Protein AF-A0A2V7SI45-F1 (afdb_monomer)

Mean predicted aligned error: 2.66 Å

pLDDT: mean 96.21, std 4.67, range [65.5, 98.38]

Structure (mmCIF, N/CA/C/O backbone):
data_AF-A0A2V7SI45-F1
#
_entry.id   AF-A0A2V7SI45-F1
#
loop_
_atom_site.group_PDB
_atom_site.id
_atom_site.type_symbol
_atom_site.label_atom_id
_atom_site.label_alt_id
_atom_site.label_comp_id
_atom_site.label_asym_id
_atom_site.label_entity_id
_atom_site.label_seq_id
_atom_site.pdbx_PDB_ins_code
_atom_site.Cartn_x
_atom_site.Cartn_y
_atom_site.Cartn_z
_atom_site.occupancy
_atom_site.B_iso_or_equiv
_atom_site.auth_seq_id
_atom_site.auth_comp_id
_atom_site.auth_asym_id
_atom_site.auth_atom_id
_atom_site.pdbx_PDB_model_num
ATOM 1 N N . ASP A 1 1 ? 8.358 8.147 7.051 1.00 87.19 1 ASP A N 1
ATOM 2 C CA . ASP A 1 1 ? 9.221 7.366 7.963 1.00 87.19 1 ASP A CA 1
ATOM 3 C C . ASP A 1 1 ? 8.531 6.053 8.322 1.00 87.19 1 ASP A C 1
ATOM 5 O O . ASP A 1 1 ? 7.404 6.090 8.804 1.00 87.19 1 ASP A O 1
ATOM 9 N N . TRP A 1 2 ? 9.179 4.907 8.082 1.00 92.81 2 TRP A N 1
ATOM 10 C CA . TRP A 1 2 ? 8.598 3.584 8.351 1.00 92.81 2 TRP A CA 1
ATOM 11 C C . TRP A 1 2 ? 8.268 3.364 9.837 1.00 92.81 2 TRP A C 1
ATOM 13 O O . TRP A 1 2 ? 7.379 2.580 10.153 1.00 92.81 2 TRP A O 1
ATOM 23 N N . ARG A 1 3 ? 8.929 4.078 10.760 1.00 95.62 3 ARG A N 1
ATOM 24 C CA . ARG A 1 3 ? 8.699 3.953 12.211 1.00 95.62 3 ARG A CA 1
ATOM 25 C C . ARG A 1 3 ? 7.278 4.352 12.628 1.00 95.62 3 ARG A C 1
ATOM 27 O O . ARG A 1 3 ? 6.767 3.842 13.618 1.00 95.62 3 ARG A O 1
ATOM 34 N N . GLN A 1 4 ? 6.619 5.212 11.849 1.00 97.19 4 GLN A N 1
ATOM 35 C CA . GLN A 1 4 ? 5.248 5.671 12.116 1.00 97.19 4 GLN A CA 1
ATOM 36 C C . GLN A 1 4 ? 4.178 4.653 11.704 1.00 97.19 4 GLN A C 1
ATOM 38 O O . GLN A 1 4 ? 3.032 4.741 12.135 1.00 97.19 4 GLN A O 1
ATOM 43 N N . VAL A 1 5 ? 4.541 3.670 10.881 1.00 97.75 5 VAL A N 1
ATOM 44 C CA . VAL A 1 5 ? 3.596 2.740 10.255 1.00 97.75 5 VAL A CA 1
ATOM 45 C C . VAL A 1 5 ? 2.891 1.869 11.300 1.00 97.75 5 VAL A C 1
ATOM 47 O O . VAL A 1 5 ? 1.667 1.747 11.277 1.00 97.75 5 VAL A O 1
ATOM 50 N N . ARG A 1 6 ? 3.638 1.337 12.276 1.00 96.56 6 ARG A N 1
ATOM 51 C CA . ARG A 1 6 ? 3.062 0.542 13.370 1.00 96.56 6 ARG A CA 1
ATOM 52 C C . ARG A 1 6 ? 2.101 1.366 14.230 1.00 96.56 6 ARG A C 1
ATOM 54 O O . ARG A 1 6 ? 1.013 0.900 14.549 1.00 96.56 6 ARG A O 1
ATOM 61 N N . ARG A 1 7 ? 2.468 2.612 14.550 1.00 97.62 7 ARG A N 1
ATOM 62 C CA . ARG A 1 7 ? 1.604 3.521 15.315 1.00 97.62 7 ARG A CA 1
ATOM 63 C C . ARG A 1 7 ? 0.320 3.856 14.553 1.00 97.62 7 ARG A C 1
ATOM 65 O O . ARG A 1 7 ? -0.751 3.872 15.146 1.00 97.62 7 ARG A O 1
ATOM 72 N N . ALA A 1 8 ? 0.411 4.089 13.245 1.00 98.00 8 ALA A N 1
ATOM 73 C CA . ALA A 1 8 ? -0.756 4.334 12.401 1.00 98.00 8 ALA A CA 1
ATOM 74 C C . ALA A 1 8 ? -1.718 3.131 12.398 1.00 98.00 8 ALA A C 1
ATOM 76 O O . ALA A 1 8 ? -2.925 3.313 12.549 1.00 98.00 8 ALA A O 1
ATOM 77 N N . ARG A 1 9 ? -1.178 1.906 12.333 1.00 96.94 9 ARG A N 1
ATOM 78 C CA . ARG A 1 9 ? -1.947 0.661 12.477 1.00 96.94 9 ARG A CA 1
ATOM 79 C C . ARG A 1 9 ? -2.623 0.556 13.846 1.00 96.94 9 ARG A C 1
ATOM 81 O O . ARG A 1 9 ? -3.799 0.219 13.913 1.00 96.94 9 ARG A O 1
ATOM 88 N N . GLU A 1 10 ? -1.919 0.860 14.936 1.00 97.25 10 GLU A N 1
ATOM 89 C CA . GLU A 1 10 ? -2.492 0.872 16.298 1.00 97.25 10 GLU A CA 1
ATOM 90 C C . GLU A 1 10 ? -3.642 1.882 16.453 1.00 97.25 10 GLU A C 1
ATOM 92 O O . GLU A 1 10 ? -4.557 1.652 17.236 1.00 97.25 10 GLU A O 1
ATOM 97 N N . LEU A 1 11 ? -3.619 2.974 15.683 1.00 98.06 11 LEU A N 1
ATOM 98 C CA . LEU A 1 11 ? -4.671 3.994 15.643 1.00 98.06 11 LEU A CA 1
ATOM 99 C C . LEU A 1 11 ? -5.800 3.682 14.641 1.00 98.06 11 LEU A C 1
ATOM 101 O O . LEU A 1 11 ? -6.699 4.501 14.468 1.00 98.06 11 LEU A O 1
ATOM 105 N N . GLY A 1 12 ? -5.7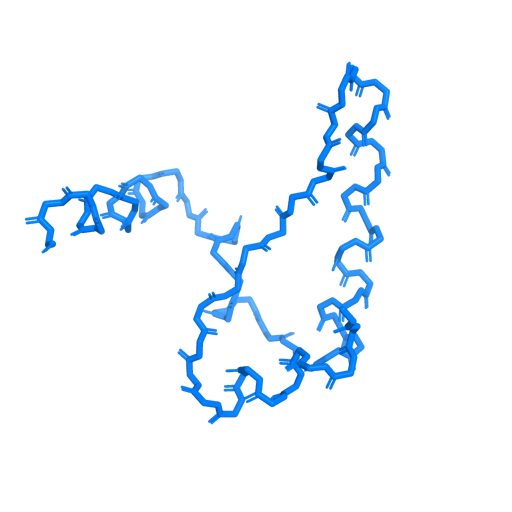62 2.532 13.960 1.00 96.62 12 GLY A N 1
ATOM 106 C CA . GLY A 1 12 ? -6.784 2.136 12.985 1.00 96.62 12 GLY A CA 1
ATOM 107 C C . GLY A 1 12 ? -6.742 2.917 11.666 1.00 96.62 12 GLY A C 1
ATOM 108 O O . GLY A 1 12 ? -7.731 2.950 10.932 1.00 96.62 12 GLY A O 1
ATOM 109 N N . VAL A 1 13 ? -5.617 3.560 11.343 1.00 96.88 13 VAL A N 1
ATOM 110 C CA . VAL A 1 13 ? -5.462 4.301 10.087 1.00 96.88 13 VAL A CA 1
ATOM 111 C C . VAL A 1 13 ? -5.355 3.319 8.922 1.00 96.88 13 VAL A C 1
ATOM 113 O O . VAL A 1 13 ? -4.506 2.432 8.916 1.00 96.88 13 VAL A O 1
ATOM 116 N N . THR A 1 14 ? -6.184 3.512 7.896 1.00 96.50 14 THR A N 1
ATOM 117 C CA . THR A 1 14 ? -6.045 2.790 6.623 1.00 96.50 14 THR A CA 1
ATOM 118 C C . THR A 1 14 ? -4.812 3.290 5.866 1.00 96.50 14 THR A C 1
ATOM 120 O O . THR A 1 14 ? -4.699 4.488 5.605 1.00 96.50 14 THR A O 1
ATOM 123 N N . ILE A 1 15 ? -3.912 2.387 5.472 1.00 97.81 15 ILE A N 1
ATOM 124 C CA . ILE A 1 15 ? -2.662 2.721 4.777 1.00 97.81 15 ILE A CA 1
ATOM 125 C C . ILE A 1 15 ? -2.780 2.446 3.276 1.00 97.81 15 ILE A C 1
ATOM 127 O O . ILE A 1 15 ? -3.339 1.438 2.859 1.00 97.81 15 ILE A O 1
ATOM 131 N N . SER A 1 16 ? -2.228 3.338 2.454 1.00 97.44 16 SER A N 1
ATOM 132 C CA . SER A 1 16 ? -2.081 3.152 1.007 1.00 97.44 16 SER A CA 1
ATOM 133 C C . SER A 1 16 ? -0.599 3.056 0.648 1.00 97.44 16 SER A C 1
ATOM 135 O O . SER A 1 16 ? 0.220 3.797 1.192 1.00 97.44 16 SER A O 1
ATOM 137 N N . ILE A 1 17 ? -0.253 2.148 -0.263 1.00 97.81 17 ILE A N 1
ATOM 138 C CA . ILE A 1 17 ? 1.091 1.989 -0.822 1.00 97.81 17 ILE A CA 1
ATOM 139 C C . ILE A 1 17 ? 1.098 2.597 -2.227 1.00 97.81 17 ILE A C 1
ATOM 141 O O . ILE A 1 17 ? 0.326 2.185 -3.093 1.00 97.81 17 ILE A O 1
ATOM 145 N N . GLY A 1 18 ? 1.994 3.557 -2.456 1.00 97.00 18 GLY A N 1
ATOM 146 C CA . GLY A 1 18 ? 2.226 4.184 -3.755 1.00 97.00 18 GLY A CA 1
ATOM 147 C C . GLY A 1 18 ? 3.720 4.279 -4.048 1.00 97.00 18 GLY A C 1
ATOM 148 O O . GLY A 1 18 ? 4.509 4.533 -3.142 1.00 97.00 18 GLY A O 1
ATOM 149 N N . ALA A 1 19 ? 4.105 4.053 -5.306 1.00 96.44 19 ALA A N 1
ATOM 150 C CA . ALA A 1 19 ? 5.503 4.102 -5.743 1.00 96.44 19 ALA A CA 1
ATOM 151 C C . ALA A 1 19 ? 6.024 5.522 -6.020 1.00 96.44 19 ALA A C 1
ATOM 153 O O . ALA A 1 19 ? 7.214 5.672 -6.281 1.00 96.44 19 ALA A O 1
ATOM 154 N N . ASP A 1 20 ? 5.139 6.527 -6.007 1.00 96.38 20 ASP A N 1
ATOM 155 C CA . ASP A 1 20 ? 5.433 7.908 -6.425 1.00 96.38 20 ASP A CA 1
ATOM 156 C C . ASP A 1 20 ? 6.147 7.966 -7.791 1.00 96.38 20 ASP A C 1
ATOM 158 O O . ASP A 1 20 ? 7.174 8.614 -8.012 1.00 96.38 20 ASP A O 1
ATOM 162 N N . ALA A 1 21 ? 5.641 7.146 -8.713 1.00 97.38 21 ALA A N 1
ATOM 163 C CA . ALA A 1 21 ? 6.290 6.893 -9.981 1.00 97.38 21 ALA A CA 1
ATOM 164 C C . ALA A 1 21 ? 6.082 8.075 -10.940 1.00 97.38 21 ALA A C 1
ATOM 166 O O . ALA A 1 21 ? 4.957 8.388 -11.318 1.00 97.38 21 ALA A O 1
ATOM 167 N N . HIS A 1 22 ? 7.189 8.673 -11.384 1.00 97.44 22 HIS A N 1
ATOM 168 C CA . HIS A 1 22 ? 7.227 9.722 -12.415 1.00 97.44 22 HIS A CA 1
ATOM 169 C C . HIS A 1 22 ? 7.578 9.162 -13.810 1.00 97.44 22 HIS A C 1
ATOM 171 O O . HIS A 1 22 ? 7.762 9.897 -14.776 1.00 97.44 22 HIS A O 1
ATOM 177 N N . SER A 1 23 ? 7.695 7.836 -13.909 1.00 97.94 23 SER A N 1
ATOM 178 C CA . SER A 1 23 ? 7.867 7.063 -15.137 1.00 97.94 23 SER A CA 1
ATOM 179 C C . SER A 1 23 ? 7.375 5.633 -14.904 1.00 97.94 23 SER A C 1
ATOM 181 O O . SER A 1 23 ? 7.246 5.197 -13.758 1.00 97.94 23 SER A O 1
ATOM 183 N N . VAL A 1 24 ? 7.146 4.867 -15.975 1.00 97.81 24 VAL A N 1
ATOM 184 C CA . VAL A 1 24 ? 6.720 3.457 -15.869 1.00 97.81 24 VAL A CA 1
ATOM 185 C C . VAL A 1 24 ? 7.725 2.626 -15.063 1.00 97.81 24 VAL A C 1
ATOM 187 O O . VAL A 1 24 ? 7.325 1.816 -14.230 1.00 97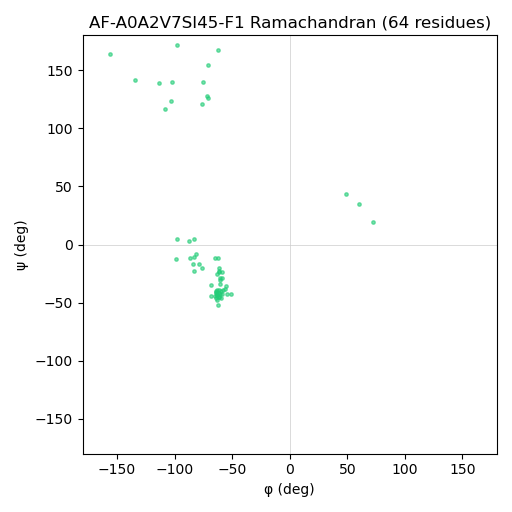.81 24 VAL A O 1
ATOM 190 N N . ALA A 1 25 ? 9.026 2.875 -15.240 1.00 98.06 25 ALA A N 1
ATOM 191 C CA . ALA A 1 25 ? 10.081 2.179 -14.504 1.00 98.06 25 ALA A CA 1
ATOM 192 C C . ALA A 1 25 ? 9.985 2.391 -12.981 1.00 98.06 25 ALA A C 1
ATOM 194 O O . ALA A 1 25 ? 10.308 1.485 -12.215 1.00 98.06 25 ALA A O 1
ATOM 195 N N . GLY A 1 26 ? 9.476 3.544 -12.527 1.00 97.94 26 GLY A N 1
ATOM 196 C CA . GLY A 1 26 ? 9.286 3.836 -11.103 1.00 97.94 26 GLY A CA 1
ATOM 197 C C . GLY A 1 26 ? 8.317 2.882 -10.395 1.00 97.94 26 GLY A C 1
ATOM 198 O O . GLY A 1 26 ? 8.431 2.681 -9.187 1.00 97.94 26 GLY A O 1
ATOM 199 N N . MET A 1 27 ? 7.419 2.217 -11.132 1.00 97.81 27 MET A N 1
ATOM 200 C CA . MET A 1 27 ? 6.519 1.203 -10.567 1.00 97.81 27 MET A CA 1
ATOM 201 C C . MET A 1 27 ? 7.266 0.005 -9.966 1.00 97.81 27 MET A C 1
ATOM 203 O O . MET A 1 27 ? 6.728 -0.669 -9.085 1.00 97.81 27 MET A O 1
ATOM 207 N N . ALA A 1 28 ? 8.528 -0.221 -10.350 1.00 97.88 28 ALA A N 1
ATOM 208 C CA . ALA A 1 28 ? 9.384 -1.241 -9.747 1.00 97.88 28 ALA A CA 1
ATOM 209 C C . ALA A 1 28 ? 9.667 -1.004 -8.248 1.00 97.88 28 ALA A C 1
ATOM 211 O O . ALA A 1 28 ? 10.139 -1.916 -7.574 1.00 97.88 28 ALA A O 1
ATOM 212 N N . ASN A 1 29 ? 9.339 0.175 -7.699 1.00 97.81 29 ASN A N 1
ATOM 213 C CA . ASN A 1 29 ? 9.501 0.489 -6.276 1.00 97.81 29 ASN A CA 1
ATOM 214 C C . ASN A 1 29 ? 8.347 -0.005 -5.382 1.00 97.81 29 ASN A C 1
ATOM 216 O O . ASN A 1 29 ? 8.494 -0.005 -4.159 1.00 97.81 29 ASN A O 1
ATOM 220 N N . VAL A 1 30 ? 7.212 -0.462 -5.933 1.00 98.12 30 VAL A N 1
ATOM 221 C CA . VAL A 1 30 ? 6.080 -0.981 -5.127 1.00 98.12 30 VAL A CA 1
ATOM 222 C C . VAL A 1 30 ? 6.502 -2.048 -4.093 1.00 98.12 30 VAL A C 1
ATOM 224 O O . VAL A 1 30 ? 6.067 -1.948 -2.940 1.00 98.12 30 VAL A O 1
ATOM 227 N N . PRO A 1 31 ? 7.377 -3.028 -4.412 1.00 98.31 31 PRO A N 1
ATOM 228 C CA . PRO A 1 31 ? 7.842 -4.021 -3.442 1.00 98.31 31 PRO A CA 1
ATOM 229 C C . PRO A 1 31 ? 8.539 -3.425 -2.209 1.00 98.31 31 PRO A C 1
ATOM 231 O O . PRO A 1 31 ? 8.442 -4.001 -1.124 1.00 98.31 31 PRO A O 1
ATOM 234 N N . VAL A 1 32 ? 9.180 -2.254 -2.327 1.00 97.62 32 VAL A N 1
ATOM 235 C CA . VAL A 1 32 ? 9.769 -1.538 -1.179 1.00 97.62 32 VAL A CA 1
ATOM 236 C C . VAL A 1 32 ? 8.673 -1.124 -0.195 1.00 97.62 32 VAL A C 1
ATOM 238 O O . VAL A 1 32 ? 8.802 -1.344 1.011 1.00 97.62 32 VAL A O 1
ATOM 241 N N . GLY A 1 33 ? 7.557 -0.597 -0.707 1.00 97.62 33 GLY A N 1
ATOM 242 C CA . GLY A 1 33 ? 6.382 -0.255 0.094 1.00 97.62 33 GLY A CA 1
ATOM 243 C C . GLY A 1 33 ? 5.772 -1.468 0.800 1.00 97.62 33 GLY A C 1
ATOM 244 O O . GLY A 1 33 ? 5.432 -1.389 1.980 1.00 97.62 33 GLY A O 1
ATOM 245 N N . VAL A 1 34 ? 5.722 -2.623 0.127 1.00 98.12 34 VAL A N 1
ATOM 246 C CA . VAL A 1 34 ? 5.288 -3.894 0.739 1.00 98.12 34 VAL A CA 1
ATOM 247 C C . VAL A 1 34 ? 6.243 -4.327 1.860 1.00 98.12 34 VAL A C 1
ATOM 249 O O . VAL A 1 34 ? 5.794 -4.752 2.926 1.00 98.12 34 VAL A O 1
ATOM 252 N N . GLY A 1 35 ? 7.557 -4.181 1.665 1.00 98.12 35 GLY A N 1
ATOM 253 C CA . GLY A 1 35 ? 8.561 -4.440 2.702 1.00 98.12 35 GLY A CA 1
ATOM 254 C C . GLY A 1 35 ? 8.381 -3.548 3.935 1.00 98.12 35 GLY A C 1
ATOM 255 O O . GLY A 1 35 ? 8.422 -4.034 5.067 1.00 98.12 35 GLY A O 1
ATOM 256 N N . ILE A 1 36 ? 8.100 -2.259 3.727 1.00 98.19 36 ILE A N 1
ATOM 257 C CA . ILE A 1 36 ? 7.788 -1.304 4.800 1.00 98.19 36 ILE A CA 1
ATOM 258 C C . ILE A 1 36 ? 6.500 -1.699 5.539 1.00 98.19 36 ILE A C 1
ATOM 260 O O . ILE A 1 36 ? 6.489 -1.686 6.770 1.00 98.19 36 ILE A O 1
ATOM 264 N N . ALA A 1 37 ? 5.446 -2.101 4.822 1.00 98.06 37 ALA A N 1
ATOM 265 C CA . ALA A 1 37 ? 4.190 -2.552 5.425 1.00 98.06 37 ALA A CA 1
ATOM 266 C C . ALA A 1 37 ? 4.401 -3.774 6.337 1.00 98.06 37 ALA A C 1
ATOM 268 O O . ALA A 1 37 ? 3.964 -3.772 7.488 1.00 98.06 37 ALA A O 1
ATOM 269 N N . ARG A 1 38 ? 5.164 -4.774 5.872 1.00 97.75 38 ARG A N 1
ATOM 270 C CA . ARG A 1 38 ? 5.535 -5.956 6.673 1.00 97.75 38 ARG A CA 1
ATOM 271 C C . ARG A 1 38 ? 6.341 -5.574 7.913 1.00 97.75 38 ARG A C 1
ATOM 273 O O . ARG A 1 38 ? 6.040 -6.032 9.011 1.00 97.75 38 ARG A O 1
ATOM 280 N N . LYS A 1 39 ? 7.327 -4.683 7.765 1.00 97.62 39 LYS A N 1
ATOM 281 C CA . LYS A 1 39 ? 8.132 -4.174 8.888 1.00 97.62 39 LYS A CA 1
ATOM 282 C C . LYS A 1 39 ? 7.282 -3.440 9.932 1.00 97.62 39 LYS A C 1
ATOM 284 O O . LYS A 1 39 ? 7.576 -3.513 11.120 1.00 97.62 39 LYS A O 1
ATOM 289 N N . GLY A 1 40 ? 6.228 -2.760 9.488 1.00 97.00 40 GLY A N 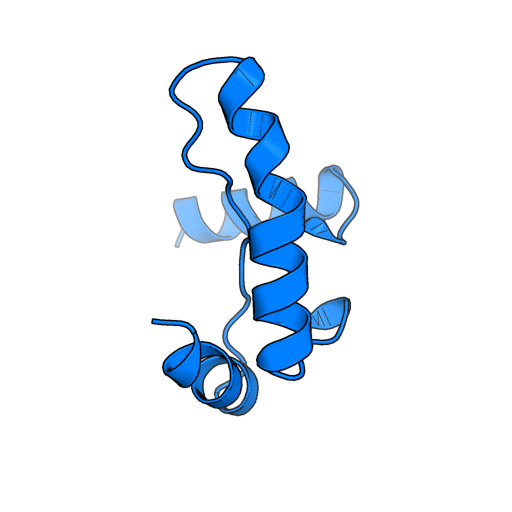1
ATOM 290 C CA . GLY A 1 40 ? 5.247 -2.080 10.331 1.00 97.00 40 GLY A CA 1
ATOM 291 C C . GLY A 1 40 ? 4.131 -2.970 10.889 1.00 97.00 40 GLY A C 1
ATOM 292 O O . GLY A 1 40 ? 3.240 -2.440 11.546 1.00 97.00 40 GLY A O 1
ATOM 293 N N . TRP A 1 41 ? 4.182 -4.285 10.647 1.00 97.00 41 TRP A N 1
ATOM 294 C CA . TRP A 1 41 ? 3.200 -5.278 11.103 1.00 97.00 41 TRP A CA 1
ATOM 295 C C . TRP A 1 41 ? 1.779 -5.020 10.582 1.00 97.00 41 TRP A C 1
ATOM 297 O O . TRP A 1 41 ? 0.795 -5.261 11.286 1.00 97.00 41 TRP A O 1
ATOM 307 N N . LEU A 1 42 ? 1.676 -4.516 9.350 1.00 98.38 42 LEU A N 1
ATOM 308 C CA . LEU A 1 42 ? 0.395 -4.435 8.661 1.00 98.38 42 LEU A CA 1
ATOM 309 C C . LEU A 1 42 ? -0.023 -5.809 8.165 1.00 98.38 42 LEU A C 1
ATOM 311 O O . LEU A 1 42 ? 0.774 -6.560 7.598 1.00 98.38 42 LEU A O 1
ATOM 315 N N . GLU A 1 43 ? -1.309 -6.075 8.304 1.00 97.69 43 GLU A N 1
ATOM 316 C CA . GLU A 1 43 ? -2.000 -7.161 7.632 1.00 97.69 43 GLU A CA 1
ATOM 317 C C . GLU A 1 43 ? -2.721 -6.644 6.380 1.00 97.69 43 GLU A C 1
ATOM 319 O O . GLU A 1 43 ? -2.836 -5.438 6.158 1.00 97.69 43 GLU A O 1
ATOM 324 N N . ALA A 1 44 ? -3.258 -7.553 5.558 1.00 97.75 44 ALA A N 1
ATOM 325 C CA . ALA A 1 44 ? -3.952 -7.171 4.327 1.00 97.75 44 ALA A CA 1
ATOM 326 C C . ALA A 1 44 ? -5.089 -6.162 4.585 1.00 97.75 44 ALA A C 1
ATOM 328 O O . ALA A 1 44 ? -5.181 -5.147 3.901 1.00 97.75 44 ALA A O 1
ATOM 329 N N . ARG A 1 45 ? -5.880 -6.373 5.647 1.00 96.88 45 ARG A N 1
ATOM 330 C CA . ARG A 1 45 ? -6.986 -5.483 6.047 1.00 96.88 45 ARG A CA 1
ATOM 331 C C . ARG A 1 45 ? -6.563 -4.038 6.351 1.00 96.88 45 ARG A C 1
ATOM 333 O O . ARG A 1 45 ? -7.397 -3.140 6.245 1.00 96.88 45 ARG A O 1
ATOM 340 N N . ASP A 1 46 ? -5.297 -3.816 6.705 1.00 98.00 46 ASP A N 1
ATOM 341 C CA . ASP A 1 46 ? -4.758 -2.491 7.030 1.00 98.00 46 ASP A CA 1
ATOM 342 C C . ASP A 1 46 ? -4.341 -1.716 5.762 1.00 98.00 46 ASP A C 1
ATOM 344 O O . ASP A 1 46 ? -4.172 -0.494 5.805 1.00 98.00 46 ASP A O 1
ATOM 348 N N . VAL A 1 47 ? -4.185 -2.409 4.624 1.00 98.31 47 VAL A N 1
ATOM 349 C CA . VAL A 1 47 ? -3.675 -1.859 3.360 1.00 98.31 47 VAL A CA 1
ATOM 350 C C . VAL A 1 47 ? -4.794 -1.736 2.328 1.00 98.31 47 VAL A C 1
ATOM 352 O O . VAL A 1 47 ? -5.336 -2.730 1.846 1.00 98.31 47 VAL A O 1
ATOM 355 N N . LEU A 1 48 ? -5.087 -0.505 1.912 1.00 97.94 48 LEU A N 1
ATOM 356 C CA . LEU A 1 48 ? -6.134 -0.175 0.946 1.00 97.94 48 LEU A CA 1
ATOM 357 C C . LEU A 1 48 ? -5.966 -0.915 -0.392 1.00 97.94 48 LEU A C 1
ATOM 359 O O . LEU A 1 48 ? -6.955 -1.366 -0.962 1.00 97.94 48 LEU A O 1
ATOM 363 N N . ASN A 1 49 ? -4.727 -1.075 -0.869 1.00 97.81 49 ASN A N 1
ATOM 364 C CA . ASN A 1 49 ? -4.394 -1.708 -2.152 1.00 97.81 49 ASN A CA 1
ATOM 365 C C . ASN A 1 49 ? -4.746 -3.205 -2.239 1.00 97.81 49 ASN A C 1
ATOM 367 O O . ASN A 1 49 ? -4.641 -3.773 -3.319 1.00 97.81 49 ASN A O 1
ATOM 371 N N . THR A 1 50 ? -5.094 -3.858 -1.125 1.00 98.31 50 THR A N 1
ATOM 372 C CA . THR A 1 50 ? -5.457 -5.290 -1.106 1.00 98.31 50 THR A CA 1
ATOM 373 C C . THR A 1 50 ? -6.933 -5.537 -1.397 1.00 98.31 50 THR A C 1
ATOM 375 O O . THR A 1 50 ? -7.339 -6.678 -1.605 1.00 98.31 50 THR A O 1
ATOM 378 N N . ARG A 1 51 ? -7.742 -4.475 -1.390 1.00 97.94 51 ARG A N 1
ATOM 379 C CA . ARG A 1 51 ? -9.149 -4.538 -1.769 1.00 97.94 51 ARG A CA 1
ATOM 380 C C . ARG A 1 51 ? -9.274 -4.746 -3.274 1.00 97.94 51 ARG A C 1
ATOM 382 O O . ARG A 1 51 ? -8.400 -4.331 -4.034 1.00 97.94 51 ARG A O 1
ATOM 389 N N . ASP A 1 52 ? -10.393 -5.325 -3.696 1.00 98.25 52 ASP A N 1
ATOM 390 C CA . ASP A 1 52 ? -10.776 -5.279 -5.102 1.00 98.25 52 ASP A CA 1
ATOM 391 C C . ASP A 1 52 ? -11.008 -3.829 -5.577 1.00 98.25 52 ASP A C 1
ATOM 393 O O . ASP A 1 52 ? -11.068 -2.871 -4.791 1.00 98.25 52 ASP A O 1
ATOM 397 N N . ALA A 1 53 ? -11.102 -3.667 -6.897 1.00 97.88 53 ALA A N 1
ATOM 398 C CA . ALA A 1 53 ? -11.219 -2.358 -7.526 1.00 97.88 53 ALA A CA 1
ATOM 399 C C . ALA A 1 53 ? -12.473 -1.594 -7.063 1.00 97.88 53 ALA A C 1
ATOM 401 O O . ALA A 1 53 ? -12.391 -0.392 -6.789 1.00 97.88 53 ALA A O 1
ATOM 402 N N . ASP A 1 54 ? -13.610 -2.275 -6.914 1.00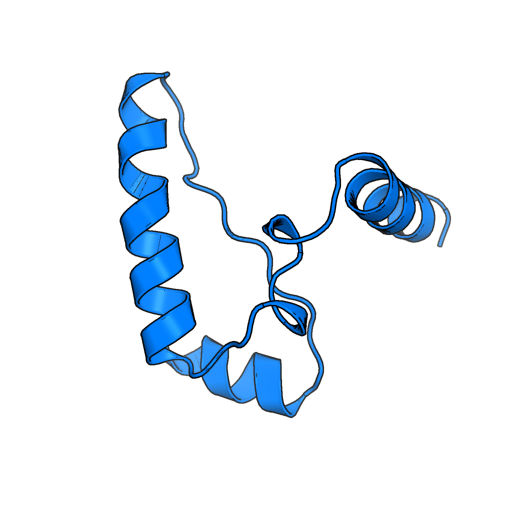 98.19 54 ASP A N 1
ATOM 403 C CA . ASP A 1 54 ? -14.876 -1.646 -6.535 1.00 98.19 54 ASP A CA 1
ATOM 404 C C . ASP A 1 54 ? -14.839 -1.136 -5.091 1.00 98.19 54 ASP A C 1
ATOM 406 O O . ASP A 1 54 ? -15.216 0.009 -4.815 1.00 98.19 54 ASP A O 1
ATOM 410 N N . ALA A 1 55 ? -14.307 -1.930 -4.161 1.00 97.69 55 ALA A N 1
ATOM 411 C CA . ALA A 1 55 ? -14.147 -1.550 -2.764 1.00 97.69 55 ALA A CA 1
ATOM 412 C C . ALA A 1 55 ? -13.096 -0.441 -2.572 1.00 97.69 55 ALA A C 1
ATOM 414 O O . ALA A 1 55 ? -13.275 0.438 -1.715 1.00 97.69 55 ALA A O 1
ATOM 415 N N . PHE A 1 56 ? -12.019 -0.432 -3.367 1.00 97.38 56 PHE A N 1
ATOM 416 C CA . PHE A 1 56 ? -11.048 0.667 -3.388 1.00 97.38 56 PHE A CA 1
ATOM 417 C C . PHE A 1 56 ? -11.714 1.976 -3.835 1.00 97.38 56 PHE A C 1
ATOM 419 O O . PHE A 1 56 ? -11.641 2.994 -3.138 1.00 97.38 56 PHE A O 1
ATOM 426 N N . LEU A 1 57 ? -12.408 1.953 -4.977 1.00 96.69 57 LEU A N 1
ATOM 427 C CA . LEU A 1 57 ? -13.090 3.126 -5.526 1.00 96.69 57 LEU A CA 1
ATOM 428 C C . LEU A 1 57 ? -14.203 3.616 -4.596 1.00 96.69 57 LEU A C 1
ATOM 430 O O . LEU A 1 57 ? -14.351 4.822 -4.394 1.00 96.69 57 LEU A O 1
ATOM 434 N N . GLY A 1 58 ? -14.946 2.699 -3.974 1.00 97.06 58 GLY A N 1
ATOM 435 C CA . GLY A 1 58 ? -15.946 3.017 -2.960 1.00 97.06 58 GLY A CA 1
ATOM 436 C C . GLY A 1 58 ? -15.354 3.767 -1.763 1.00 97.06 58 GLY A C 1
ATOM 437 O O . GLY A 1 58 ? -15.933 4.756 -1.311 1.00 97.06 58 GLY A O 1
ATOM 438 N N . TYR A 1 59 ? -14.175 3.360 -1.280 1.00 95.69 59 TYR A N 1
ATOM 439 C CA . TYR A 1 59 ? -13.461 4.077 -0.218 1.00 95.69 59 TYR A CA 1
ATOM 440 C C . TYR A 1 59 ? -13.046 5.490 -0.650 1.00 95.69 59 TYR A C 1
ATOM 442 O O . TYR A 1 59 ? -13.303 6.454 0.073 1.00 95.69 59 TYR A O 1
ATOM 450 N N . ALA A 1 60 ? -12.451 5.630 -1.838 1.00 93.88 60 ALA A N 1
ATOM 451 C CA . ALA A 1 60 ? -11.989 6.920 -2.351 1.00 93.88 60 ALA A CA 1
ATOM 452 C C . ALA A 1 60 ? -13.145 7.912 -2.579 1.00 93.88 60 ALA A C 1
ATOM 454 O O . ALA A 1 60 ? -13.028 9.090 -2.243 1.00 93.88 60 ALA A O 1
ATOM 455 N N . ARG A 1 61 ? -14.283 7.438 -3.1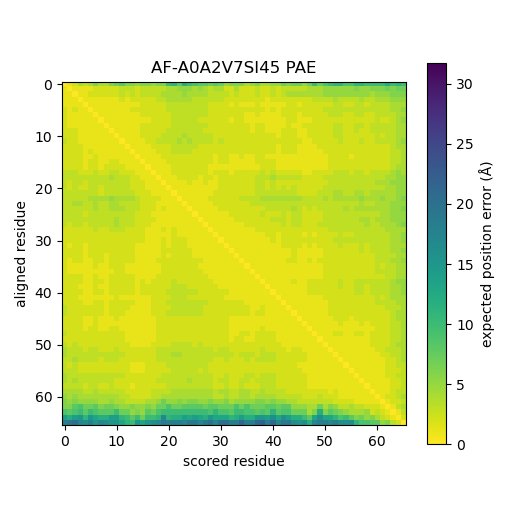03 1.00 96.25 61 ARG A N 1
ATOM 456 C CA . ARG A 1 61 ? -15.479 8.265 -3.335 1.00 96.25 61 ARG A CA 1
ATOM 457 C C . ARG A 1 61 ? -16.064 8.803 -2.031 1.00 96.25 61 ARG A C 1
ATOM 459 O O . ARG A 1 61 ? -16.295 10.003 -1.947 1.00 96.25 61 ARG A O 1
ATOM 466 N N . LYS A 1 62 ? -16.211 7.955 -1.003 1.00 94.69 62 LYS A N 1
ATOM 467 C CA . LYS A 1 62 ? -16.721 8.364 0.321 1.00 94.69 62 LYS A CA 1
ATOM 468 C C . LYS A 1 62 ? -15.915 9.513 0.936 1.00 94.69 62 LYS A C 1
ATOM 470 O O . LYS A 1 62 ? -16.494 10.378 1.578 1.00 94.69 62 LYS A O 1
ATOM 475 N N . ARG A 1 63 ? -14.593 9.542 0.722 1.00 88.12 63 ARG A N 1
ATOM 476 C CA . ARG A 1 63 ? -13.710 10.613 1.219 1.00 88.12 63 ARG A CA 1
ATOM 477 C C . ARG A 1 63 ? -13.785 11.923 0.437 1.00 88.12 63 ARG A C 1
ATOM 479 O O . ARG A 1 63 ? -13.326 12.929 0.953 1.00 88.12 63 ARG A O 1
ATOM 486 N N . ARG A 1 64 ? -14.273 11.912 -0.807 1.00 87.69 64 ARG A N 1
ATOM 487 C CA . ARG A 1 64 ? -14.430 13.132 -1.621 1.00 87.69 64 ARG A CA 1
ATOM 488 C C . ARG A 1 64 ? -15.724 13.882 -1.317 1.00 87.69 64 ARG A C 1
A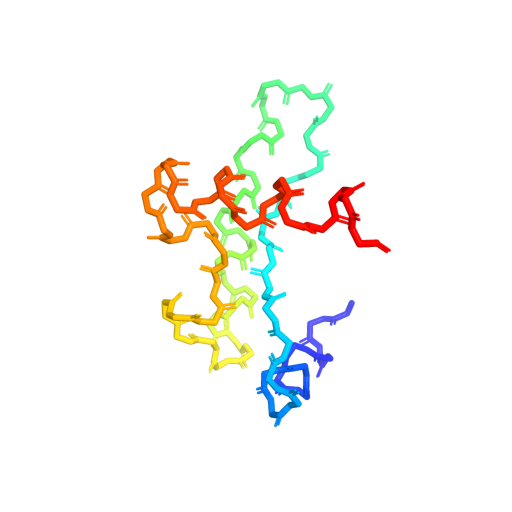TOM 490 O O . ARG A 1 64 ? -15.832 15.050 -1.662 1.00 87.69 64 ARG A O 1
ATOM 497 N N . THR A 1 65 ? -16.713 13.178 -0.779 1.00 84.62 65 THR A N 1
ATOM 498 C CA . THR A 1 65 ? -18.050 13.707 -0.485 1.00 84.62 65 THR A CA 1
ATOM 499 C C . THR A 1 65 ? -18.238 14.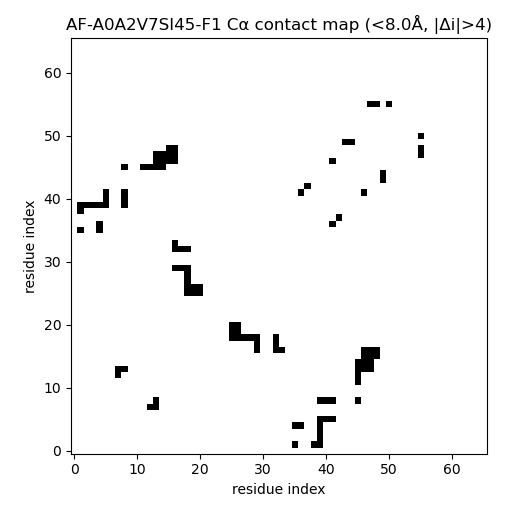100 0.979 1.00 84.62 65 THR A C 1
ATOM 501 O O . THR A 1 65 ? -19.254 14.707 1.296 1.00 84.62 65 THR A O 1
ATOM 504 N N . ALA A 1 66 ? -17.313 13.695 1.852 1.00 65.50 66 ALA A N 1
ATOM 505 C CA . ALA A 1 66 ? -17.244 14.101 3.253 1.00 65.50 66 ALA A CA 1
ATOM 506 C C . ALA A 1 66 ? -16.353 15.338 3.385 1.00 65.50 66 ALA A C 1
ATOM 508 O O . ALA A 1 66 ? -16.698 16.208 4.209 1.00 65.50 66 ALA A O 1
#

Solvent-accessible surface area (backbone atoms only — not comparable to full-atom values): 3993 Å² total; per-residue (Å²): 117,67,82,52,44,36,57,38,52,77,70,68,48,79,40,76,80,77,47,83,52,92,48,81,75,34,54,74,44,42,63,58,49,52,52,44,39,54,76,24,71,53,54,66,93,40,32,51,79,70,48,58,72,66,60,40,51,52,54,56,52,58,66,74,78,105

Secondary structure (DSSP, 8-state):
-THHHHHHHHTTPPB------SSGGGGGGHHHHHHHHHHTT--GGGBGGGS-HHHHHHHHHHHHH-

Radius of gyration: 12.86 Å; Cα con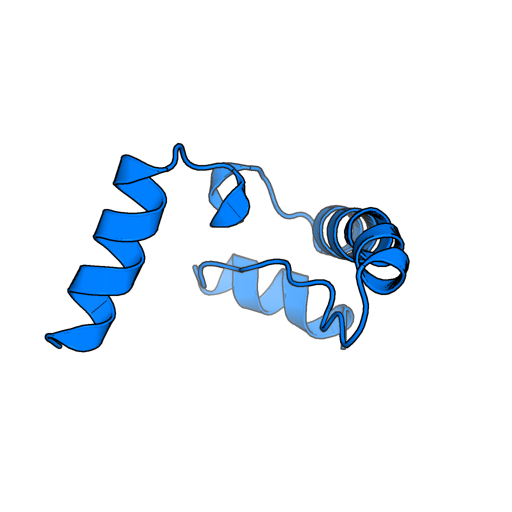tacts (8 Å, |Δi|>4): 55; chains: 1; bounding box: 28×21×32 Å

Sequence (66 aa):
DWRQVRRARELGVTISIGADAHSVAGMANVPVGVGIARKGWLEARDVLNTRDADAFLGYARKRRTA

Nearest PD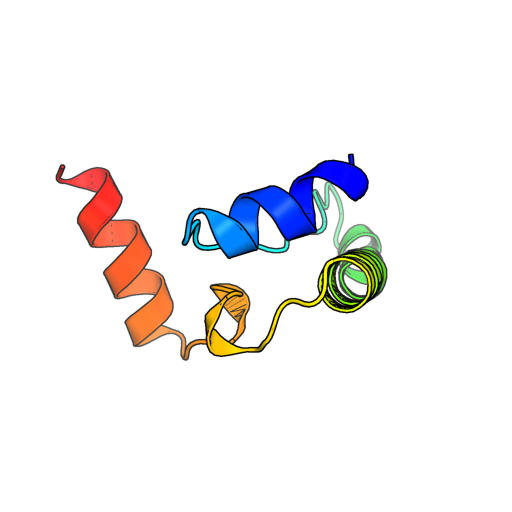B structures (foldseek):
  3auo-assembly2_B  TM=9.694E-01  e=1.236E-01  Thermus thermophilus HB8
  3b0x-assembly1_A  TM=9.657E-01  e=4.361E-01  Thermus thermophilus HB8

Foldseek 3Di:
DLVCLLVCVVVLHQDEQDQPDPDPVSVVCSVVSVVSCVVSVDDLVSYLVSDPPVSSVVVVVVVVVD